Protein AF-A0A948B6D9-F1 (afdb_monomer_lite)

Structure (mmCIF, N/CA/C/O backbone):
data_AF-A0A948B6D9-F1
#
_entry.id   AF-A0A948B6D9-F1
#
loop_
_atom_site.group_PDB
_atom_site.id
_atom_site.type_symbol
_atom_site.label_atom_id
_atom_site.label_alt_id
_atom_site.label_comp_id
_atom_site.label_asym_id
_atom_site.label_entity_id
_atom_site.label_seq_id
_atom_site.pdbx_PDB_ins_code
_atom_site.Cartn_x
_atom_site.Cartn_y
_atom_site.Cartn_z
_atom_site.occupancy
_atom_site.B_iso_or_equiv
_atom_site.auth_seq_id
_atom_site.auth_comp_id
_atom_site.auth_asym_id
_atom_site.auth_atom_id
_atom_site.pdbx_PDB_model_num
ATOM 1 N N . MET A 1 1 ? -9.912 -12.322 3.873 1.00 84.00 1 MET A N 1
ATOM 2 C CA . MET A 1 1 ? -8.995 -11.922 2.784 1.00 84.00 1 MET A CA 1
ATOM 3 C C . MET A 1 1 ? -9.252 -10.453 2.492 1.00 84.00 1 MET A C 1
ATOM 5 O O . MET A 1 1 ? -10.411 -10.111 2.301 1.00 84.00 1 MET A O 1
ATOM 9 N N . TYR A 1 2 ? -8.223 -9.604 2.533 1.00 95.44 2 TYR A N 1
ATOM 10 C CA . TYR A 1 2 ? -8.320 -8.172 2.220 1.00 95.44 2 TYR A CA 1
ATOM 11 C C . TYR A 1 2 ? -7.680 -7.917 0.852 1.00 95.44 2 TYR A C 1
ATOM 13 O O . TYR A 1 2 ? -6.649 -8.516 0.548 1.00 95.44 2 TYR A O 1
ATOM 21 N N . VAL A 1 3 ? -8.297 -7.077 0.021 1.00 97.19 3 VAL A N 1
ATOM 22 C CA . VAL A 1 3 ? -7.825 -6.776 -1.337 1.00 97.19 3 VAL A CA 1
ATOM 23 C C . VAL A 1 3 ? -7.854 -5.270 -1.540 1.00 97.19 3 VAL A C 1
ATOM 25 O O . VAL A 1 3 ? -8.896 -4.646 -1.356 1.00 97.19 3 VAL A O 1
ATOM 28 N N . GLN A 1 4 ? -6.727 -4.705 -1.970 1.00 97.56 4 GLN A N 1
ATOM 29 C CA . GLN A 1 4 ? -6.623 -3.304 -2.364 1.00 97.56 4 GLN A CA 1
ATOM 30 C C . GLN A 1 4 ? -6.129 -3.204 -3.804 1.00 97.56 4 GLN A C 1
ATOM 32 O O . GLN A 1 4 ? -5.222 -3.925 -4.219 1.00 97.56 4 GLN A O 1
ATOM 37 N N . THR A 1 5 ? -6.756 -2.317 -4.576 1.00 97.75 5 THR A N 1
ATOM 38 C CA . THR A 1 5 ? -6.382 -2.065 -5.969 1.00 97.75 5 THR A CA 1
ATOM 39 C C . THR A 1 5 ? -5.473 -0.851 -6.040 1.00 97.75 5 THR A C 1
ATOM 41 O O . THR A 1 5 ? -5.838 0.224 -5.570 1.00 97.75 5 THR A O 1
ATOM 44 N N . PHE A 1 6 ? -4.323 -1.009 -6.691 1.00 97.38 6 PHE A N 1
ATOM 45 C CA . PHE A 1 6 ? -3.380 0.074 -6.943 1.00 97.38 6 PHE A CA 1
ATOM 46 C C . PHE A 1 6 ? -3.353 0.429 -8.424 1.00 97.38 6 PHE A C 1
ATOM 48 O O . PHE A 1 6 ? -3.349 -0.445 -9.292 1.00 97.38 6 PHE A O 1
ATOM 55 N N . ARG A 1 7 ? -3.285 1.729 -8.723 1.00 97.50 7 ARG A N 1
ATOM 56 C CA . ARG A 1 7 ? -2.982 2.211 -10.072 1.00 97.50 7 ARG A CA 1
ATOM 57 C C . ARG A 1 7 ? -1.488 2.477 -10.184 1.00 97.50 7 ARG A C 1
ATOM 59 O O . ARG A 1 7 ? -1.022 3.495 -9.684 1.00 97.50 7 ARG A O 1
ATOM 66 N N . VAL A 1 8 ? -0.782 1.604 -10.896 1.00 96.81 8 VAL A N 1
ATOM 67 C CA . VAL A 1 8 ? 0.650 1.763 -11.189 1.00 96.81 8 VAL A CA 1
ATOM 68 C C . VAL A 1 8 ? 0.880 3.017 -12.039 1.00 96.81 8 VAL A C 1
ATOM 70 O O . VAL A 1 8 ? 0.182 3.256 -13.032 1.00 96.81 8 VAL A O 1
ATOM 73 N N . ARG A 1 9 ? 1.845 3.840 -11.630 1.00 96.56 9 ARG A N 1
ATOM 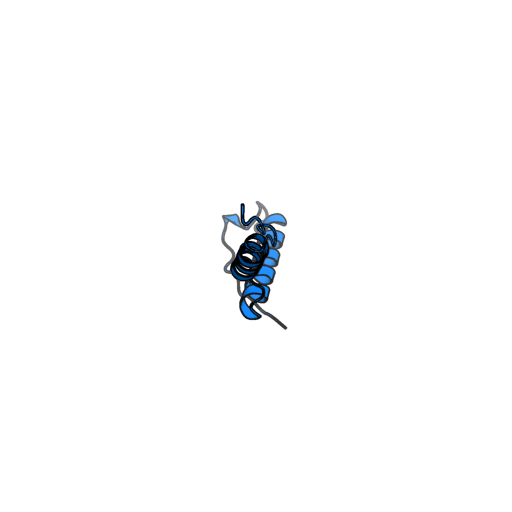74 C CA . ARG A 1 9 ? 2.305 5.045 -12.327 1.00 96.56 9 ARG A CA 1
ATOM 75 C C . ARG A 1 9 ? 3.741 4.855 -12.813 1.00 96.56 9 ARG A C 1
ATOM 77 O O . ARG A 1 9 ? 4.467 4.008 -12.316 1.00 96.56 9 ARG A O 1
ATOM 84 N N . MET A 1 10 ? 4.177 5.698 -13.750 1.00 96.94 10 MET A N 1
ATOM 85 C CA . MET A 1 10 ? 5.543 5.645 -14.299 1.00 96.94 10 MET A CA 1
ATOM 86 C C . MET A 1 10 ? 6.636 5.810 -13.224 1.00 96.94 10 MET A C 1
ATOM 88 O O . MET A 1 10 ? 7.714 5.254 -13.364 1.00 96.94 10 MET A O 1
ATOM 92 N N . HIS A 1 11 ? 6.366 6.534 -12.133 1.00 96.50 11 HIS A N 1
ATOM 93 C CA . HIS A 1 11 ? 7.317 6.666 -11.021 1.00 96.50 11 HIS A CA 1
ATOM 94 C C . HIS A 1 11 ? 7.378 5.434 -10.107 1.00 96.50 11 HIS A C 1
ATOM 96 O O . HIS A 1 11 ? 8.269 5.351 -9.270 1.00 96.50 11 HIS A O 1
ATOM 102 N N . ASP A 1 12 ? 6.435 4.496 -10.232 1.00 97.88 12 ASP A N 1
ATOM 103 C CA . ASP A 1 12 ? 6.475 3.239 -9.484 1.00 97.88 12 ASP A CA 1
ATOM 104 C C . ASP A 1 12 ? 7.380 2.205 -10.168 1.00 97.88 12 ASP A C 1
ATOM 106 O O . ASP A 1 12 ? 7.685 1.177 -9.561 1.00 97.88 12 ASP A O 1
ATOM 110 N N . THR A 1 13 ? 7.781 2.452 -11.420 1.00 97.81 13 THR A N 1
ATOM 111 C CA . THR A 1 13 ? 8.519 1.510 -12.266 1.00 97.81 13 THR A CA 1
ATOM 112 C C . THR A 1 13 ? 9.990 1.881 -12.421 1.00 97.81 13 THR A C 1
ATOM 114 O O . THR A 1 13 ? 10.352 3.053 -12.349 1.00 97.81 13 THR A O 1
ATOM 117 N N . ASP A 1 14 ? 10.836 0.885 -12.671 1.00 96.25 14 ASP A N 1
ATOM 118 C CA . ASP A 1 14 ? 12.242 1.084 -13.022 1.00 96.25 14 ASP A CA 1
ATOM 119 C C . ASP A 1 14 ? 12.448 1.298 -14.536 1.00 96.25 14 ASP A C 1
ATOM 121 O O . ASP A 1 14 ? 11.498 1.390 -15.318 1.00 96.25 14 ASP A O 1
ATOM 125 N N . ALA A 1 15 ? 13.711 1.376 -14.969 1.00 96.12 15 ALA A N 1
ATOM 126 C CA . ALA A 1 15 ? 14.065 1.569 -16.375 1.00 96.12 15 ALA A CA 1
ATOM 127 C C . ALA A 1 15 ? 13.674 0.391 -17.292 1.00 96.12 15 ALA A C 1
ATOM 129 O O . ALA A 1 15 ? 13.620 0.569 -18.507 1.00 96.12 15 ALA A O 1
ATOM 130 N N . ALA A 1 16 ? 13.390 -0.794 -16.741 1.00 96.88 16 ALA A N 1
ATOM 131 C CA . ALA A 1 16 ? 12.875 -1.937 -17.491 1.00 96.88 16 ALA A CA 1
ATOM 132 C C . ALA A 1 16 ? 11.340 -1.908 -17.623 1.00 96.88 16 ALA A C 1
ATOM 134 O O . ALA A 1 16 ? 10.763 -2.771 -18.285 1.00 96.88 16 ALA A O 1
ATOM 135 N N . GLY A 1 17 ? 10.669 -0.920 -17.017 1.00 96.25 17 GLY A N 1
ATOM 136 C CA . GLY A 1 17 ? 9.216 -0.768 -17.066 1.00 96.25 17 GLY A CA 1
ATOM 137 C C . GLY A 1 17 ? 8.465 -1.741 -16.157 1.00 96.25 17 GLY A C 1
ATOM 138 O O . GLY A 1 17 ? 7.254 -1.903 -16.302 1.00 96.25 17 GLY A O 1
ATOM 139 N N . ILE A 1 18 ? 9.161 -2.385 -15.218 1.00 97.25 18 ILE A N 1
ATOM 140 C CA . ILE A 1 18 ? 8.553 -3.228 -14.185 1.00 97.25 18 ILE A CA 1
ATOM 141 C C . ILE A 1 18 ? 8.449 -2.449 -12.878 1.00 97.25 18 ILE A C 1
ATOM 143 O O . ILE A 1 18 ? 9.161 -1.469 -12.673 1.00 97.25 18 ILE A O 1
ATOM 147 N N . ILE A 1 19 ? 7.549 -2.863 -11.985 1.00 97.81 19 ILE A N 1
ATOM 148 C CA . ILE A 1 19 ? 7.394 -2.200 -10.686 1.00 97.81 19 ILE A CA 1
ATOM 149 C C . ILE A 1 19 ? 8.707 -2.325 -9.913 1.00 97.81 19 ILE A C 1
ATOM 151 O O . ILE A 1 19 ? 9.181 -3.431 -9.653 1.00 97.81 19 ILE A O 1
ATOM 155 N N . PHE A 1 20 ? 9.267 -1.184 -9.523 1.00 98.00 20 PHE A N 1
ATOM 156 C CA . PHE A 1 20 ? 10.474 -1.139 -8.721 1.00 98.00 20 PHE A CA 1
ATOM 157 C C . PHE A 1 20 ? 10.197 -1.734 -7.336 1.00 98.00 20 PHE A C 1
ATOM 159 O O . PHE A 1 20 ? 9.153 -1.478 -6.731 1.00 98.00 20 PHE A O 1
ATOM 166 N N . PHE A 1 21 ? 11.124 -2.537 -6.814 1.00 96.25 21 PHE A N 1
ATOM 167 C CA . PHE A 1 21 ? 10.860 -3.363 -5.631 1.00 96.25 21 PHE A CA 1
ATOM 168 C C . PHE A 1 21 ? 10.444 -2.546 -4.394 1.00 96.25 21 PHE A C 1
ATOM 170 O O . PHE A 1 21 ? 9.592 -2.983 -3.623 1.00 96.25 21 PHE A O 1
ATOM 177 N N . THR A 1 22 ? 10.975 -1.332 -4.208 1.00 97.75 22 THR A N 1
ATOM 178 C CA . THR A 1 22 ? 10.572 -0.477 -3.078 1.00 97.75 22 THR A CA 1
ATOM 179 C C . THR A 1 22 ? 9.132 0.021 -3.210 1.00 97.75 22 THR A C 1
ATOM 181 O O . THR A 1 22 ? 8.434 0.134 -2.203 1.00 97.75 22 THR A O 1
ATOM 184 N N . SER A 1 23 ? 8.646 0.246 -4.434 1.00 98.00 23 SER A N 1
ATOM 185 C CA . SER A 1 23 ? 7.244 0.584 -4.700 1.00 98.00 23 SER A CA 1
ATOM 186 C C . SER A 1 23 ? 6.318 -0.557 -4.280 1.00 98.00 23 SER A C 1
ATOM 188 O O . SER A 1 23 ? 5.254 -0.303 -3.722 1.00 98.00 23 SER A O 1
ATOM 190 N N . GLN A 1 24 ? 6.740 -1.814 -4.462 1.00 97.25 24 GLN A N 1
ATOM 191 C CA . GLN A 1 24 ? 5.977 -2.978 -3.995 1.00 97.25 24 GLN A CA 1
ATOM 192 C C . GLN A 1 24 ? 5.886 -3.016 -2.465 1.00 97.25 24 GLN A C 1
ATOM 194 O O . GLN A 1 24 ? 4.807 -3.258 -1.929 1.00 97.25 24 GLN A O 1
ATOM 199 N N . LEU A 1 25 ? 6.987 -2.726 -1.758 1.00 98.12 25 LEU A N 1
ATOM 200 C CA . LEU A 1 25 ? 6.993 -2.654 -0.291 1.00 98.12 25 LEU A CA 1
ATOM 201 C C . LEU A 1 25 ? 6.051 -1.561 0.221 1.00 98.12 25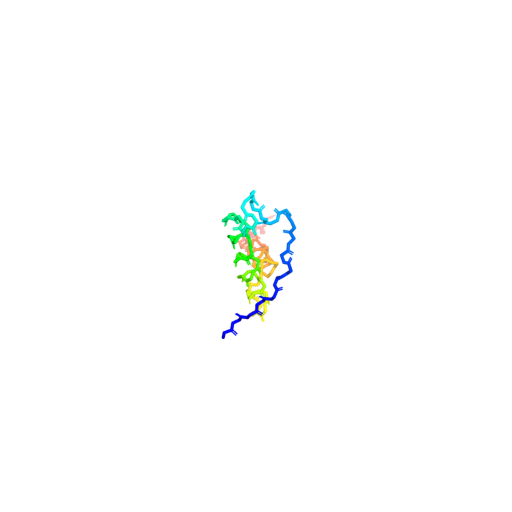 LEU A C 1
ATOM 203 O O . LEU A 1 25 ? 5.282 -1.797 1.150 1.00 98.12 25 LEU A O 1
ATOM 207 N N . ARG A 1 26 ? 6.064 -0.389 -0.424 1.00 98.12 26 ARG A N 1
ATOM 208 C CA . ARG A 1 26 ? 5.145 0.711 -0.113 1.00 98.12 26 ARG A CA 1
ATOM 209 C C . ARG A 1 26 ? 3.683 0.296 -0.298 1.00 98.12 26 ARG A C 1
ATOM 211 O O . ARG A 1 26 ? 2.893 0.485 0.618 1.00 98.12 26 ARG A O 1
ATOM 218 N N . MET A 1 27 ? 3.329 -0.293 -1.445 1.00 98.00 27 MET A N 1
ATOM 219 C CA . MET A 1 27 ? 1.958 -0.752 -1.723 1.00 98.00 27 MET A CA 1
ATOM 220 C C . MET A 1 27 ? 1.503 -1.834 -0.733 1.00 98.00 27 MET A C 1
ATOM 222 O O . MET A 1 27 ? 0.372 -1.804 -0.258 1.00 98.00 27 MET A O 1
ATOM 226 N N . ALA A 1 28 ? 2.385 -2.774 -0.379 1.00 97.81 28 ALA A N 1
ATOM 227 C CA . ALA A 1 28 ? 2.082 -3.799 0.616 1.00 97.81 28 ALA A CA 1
ATOM 228 C C . ALA A 1 28 ? 1.824 -3.193 2.006 1.00 97.81 28 ALA A C 1
ATOM 230 O O . ALA A 1 28 ? 0.886 -3.603 2.688 1.00 97.81 28 ALA A O 1
ATOM 231 N N . HIS A 1 29 ? 2.626 -2.201 2.407 1.00 97.88 29 HIS A N 1
ATOM 232 C CA . HIS A 1 29 ? 2.445 -1.501 3.677 1.00 97.88 29 HIS A CA 1
ATOM 233 C C . HIS A 1 29 ? 1.142 -0.695 3.704 1.00 97.88 29 HIS A C 1
ATOM 235 O O . HIS A 1 29 ? 0.385 -0.794 4.662 1.00 97.88 29 HIS A O 1
ATOM 241 N N . GLU A 1 30 ? 0.827 0.022 2.625 1.00 97.75 30 GLU A N 1
ATOM 242 C CA . GLU A 1 30 ? -0.423 0.780 2.483 1.00 97.75 30 GLU 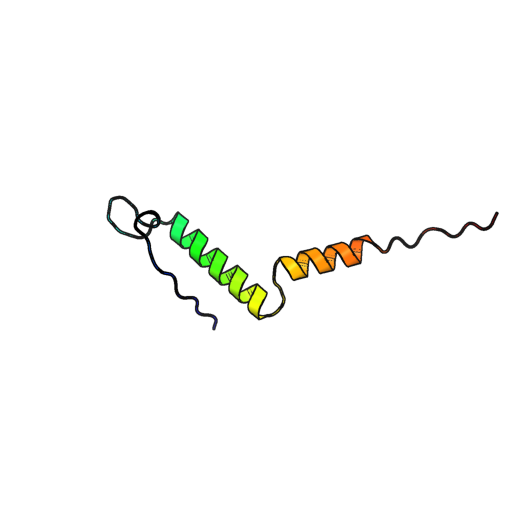A CA 1
ATOM 243 C C . GLU A 1 30 ? -1.662 -0.134 2.551 1.00 97.75 30 GLU A C 1
ATOM 245 O O . GLU A 1 30 ? -2.646 0.195 3.216 1.00 97.75 30 GLU A O 1
ATOM 250 N N . ALA A 1 31 ? -1.594 -1.329 1.952 1.00 98.06 31 ALA A N 1
ATOM 251 C CA . ALA A 1 31 ? -2.651 -2.336 2.061 1.00 98.06 31 ALA A CA 1
ATOM 252 C C . ALA A 1 31 ? -2.791 -2.914 3.462 1.00 98.06 31 ALA A C 1
ATOM 254 O O . ALA A 1 31 ? -3.909 -3.175 3.912 1.00 98.06 31 ALA A O 1
ATOM 255 N N . PHE A 1 32 ? -1.677 -3.091 4.164 1.00 97.50 32 PHE A N 1
ATOM 256 C CA . PHE A 1 32 ? -1.695 -3.522 5.551 1.00 97.50 32 PHE A CA 1
ATOM 257 C C . PHE A 1 32 ? -2.301 -2.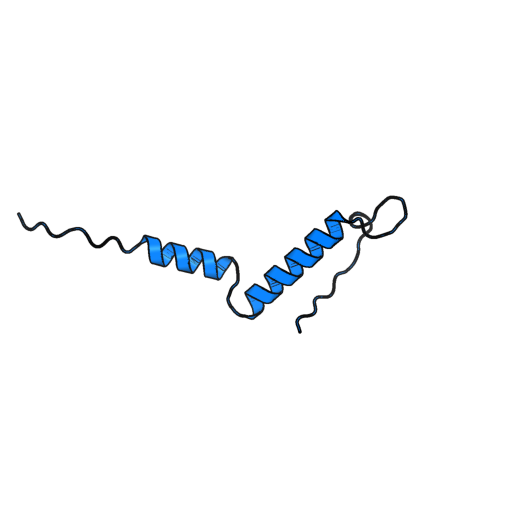454 6.470 1.00 97.50 32 PHE A C 1
ATOM 259 O O . PHE A 1 32 ? -3.187 -2.775 7.257 1.00 97.50 32 PHE A O 1
ATOM 266 N N . GLU A 1 33 ? -1.904 -1.188 6.326 1.00 97.38 33 GLU A N 1
ATOM 267 C CA . GLU A 1 33 ? -2.498 -0.066 7.064 1.00 97.38 33 GLU A CA 1
ATOM 268 C C . GLU A 1 33 ? -4.000 0.052 6.787 1.00 97.38 33 GLU A C 1
ATOM 270 O O . GLU A 1 33 ? -4.797 0.079 7.722 1.00 97.38 33 GLU A O 1
ATOM 275 N N . SER A 1 34 ? -4.406 0.006 5.514 1.00 97.56 34 SER A N 1
ATOM 276 C CA . SER A 1 34 ? -5.821 0.077 5.122 1.00 97.56 34 SER A CA 1
ATOM 277 C C . SER A 1 34 ? -6.636 -1.097 5.685 1.00 97.56 34 SER A C 1
ATOM 279 O O . SER A 1 34 ? -7.808 -0.948 6.043 1.00 97.56 34 SER A O 1
ATOM 281 N N . PHE A 1 35 ? -6.025 -2.280 5.800 1.00 97.88 35 PHE A N 1
ATOM 282 C CA . PHE A 1 35 ? -6.630 -3.419 6.482 1.00 97.88 35 PHE A CA 1
ATOM 283 C C . PHE A 1 35 ? -6.781 -3.171 7.988 1.00 97.88 35 PHE A C 1
ATOM 285 O O . PHE A 1 35 ? -7.866 -3.409 8.523 1.00 97.88 35 PHE A O 1
ATOM 292 N N . LEU A 1 36 ? -5.743 -2.678 8.670 1.00 97.25 36 LEU A N 1
ATOM 293 C CA . LEU A 1 36 ? -5.811 -2.359 10.099 1.00 97.25 36 LEU A CA 1
ATOM 294 C C . LEU A 1 36 ? -6.882 -1.304 10.390 1.00 97.25 36 LEU A C 1
ATOM 296 O O . LEU A 1 36 ? -7.677 -1.485 11.314 1.00 97.25 36 LEU A O 1
ATOM 300 N N . ASP A 1 37 ? -6.959 -0.261 9.564 1.00 96.75 37 ASP A N 1
ATOM 301 C CA . ASP A 1 37 ? -8.017 0.746 9.626 1.00 96.75 37 ASP A CA 1
ATOM 302 C C . ASP A 1 37 ? -9.403 0.096 9.491 1.00 96.75 37 ASP A C 1
ATOM 304 O O . ASP A 1 37 ? -10.302 0.381 10.284 1.00 96.75 37 ASP A O 1
ATOM 308 N N . SER A 1 38 ? -9.568 -0.848 8.555 1.00 96.31 38 SE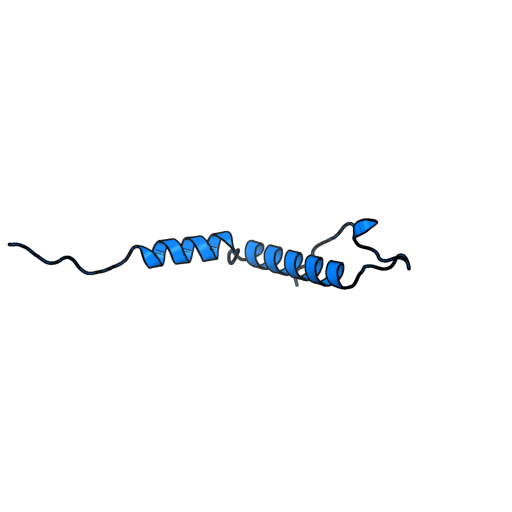R A N 1
ATOM 309 C CA . SER A 1 38 ? -10.852 -1.525 8.314 1.00 96.31 38 SER A CA 1
ATOM 310 C C . SER A 1 38 ? -11.360 -2.372 9.489 1.00 96.31 38 SER A C 1
ATOM 312 O O . SER A 1 38 ? -12.564 -2.600 9.598 1.00 96.31 38 SER A O 1
ATOM 314 N N . VAL A 1 39 ? -10.470 -2.816 10.383 1.00 96.44 39 VAL A N 1
ATOM 315 C CA . VAL A 1 39 ? -10.820 -3.577 11.599 1.00 96.44 39 VAL A CA 1
ATOM 316 C C . VAL A 1 39 ? -10.737 -2.730 12.873 1.00 96.44 39 VAL A C 1
ATOM 318 O O . VAL A 1 39 ? -10.794 -3.264 13.979 1.00 96.44 39 VAL A O 1
ATOM 321 N N . GLY A 1 40 ? -10.602 -1.407 12.735 1.00 95.44 40 GLY A N 1
ATOM 322 C CA . GLY A 1 40 ? -10.552 -0.466 13.854 1.00 95.44 40 GLY A CA 1
ATOM 323 C C . GLY A 1 40 ? -9.214 -0.421 14.596 1.00 95.44 40 GLY A C 1
ATOM 324 O O . GLY A 1 40 ? -9.113 0.256 15.615 1.00 95.44 40 GLY A O 1
ATOM 325 N N . LEU A 1 41 ? -8.176 -1.088 14.091 1.00 95.88 41 LEU A N 1
ATOM 326 C CA . LEU A 1 41 ? -6.819 -1.110 14.656 1.00 95.88 41 LEU A CA 1
ATOM 327 C C . 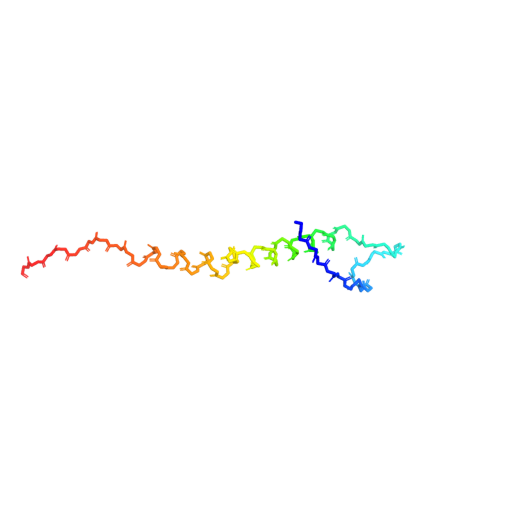LEU A 1 41 ? -5.869 -0.137 13.947 1.00 95.88 41 LEU A C 1
ATOM 329 O O . LEU A 1 41 ? -4.650 -0.295 13.998 1.00 95.88 41 LEU A O 1
ATOM 333 N N . GLY A 1 42 ? -6.439 0.864 13.286 1.00 96.19 42 GLY A N 1
ATOM 334 C CA . GLY A 1 42 ? -5.714 1.904 12.582 1.00 96.19 42 GLY A CA 1
ATOM 335 C C . GLY A 1 42 ? -4.723 2.673 13.444 1.00 96.19 42 GLY A C 1
ATOM 336 O O . GLY A 1 42 ? -4.869 2.768 14.668 1.00 96.19 42 GLY A O 1
ATOM 337 N N . LEU A 1 43 ? -3.739 3.300 12.798 1.00 93.62 43 LEU A N 1
ATOM 338 C CA . LEU A 1 43 ? -2.709 4.075 13.495 1.00 93.62 43 LEU A CA 1
ATOM 339 C C . LEU A 1 43 ? -3.322 5.184 14.365 1.00 93.62 43 LEU A C 1
ATOM 341 O O . LEU A 1 43 ? -2.905 5.376 15.506 1.00 93.62 43 LEU A O 1
ATOM 345 N N . GLY A 1 44 ? -4.359 5.865 13.867 1.00 93.12 44 GLY A N 1
ATOM 346 C CA . GLY A 1 44 ? -5.093 6.872 14.637 1.00 93.12 44 GLY A CA 1
ATOM 347 C C . GLY A 1 44 ? -5.700 6.302 15.921 1.00 93.12 44 GLY A C 1
ATOM 348 O O . GLY A 1 44 ? -5.548 6.895 16.991 1.00 93.12 44 GLY A O 1
ATOM 349 N N . THR A 1 45 ? -6.311 5.115 15.845 1.00 93.69 45 THR A N 1
ATOM 350 C CA . THR A 1 45 ? -6.862 4.420 17.015 1.00 93.69 45 THR A CA 1
ATOM 351 C C . THR A 1 45 ? -5.768 4.052 18.013 1.00 93.69 45 THR A C 1
ATOM 353 O O . THR A 1 45 ? -5.927 4.279 19.212 1.00 93.69 45 THR A O 1
ATOM 356 N N . LEU A 1 46 ? -4.638 3.523 17.538 1.00 92.31 46 LEU A N 1
ATOM 357 C CA . LEU A 1 46 ? -3.514 3.129 18.393 1.00 92.31 46 LEU A CA 1
ATOM 358 C C . LEU A 1 46 ? -2.904 4.328 19.131 1.00 92.31 46 LEU A C 1
ATOM 360 O O . LEU A 1 46 ? -2.631 4.254 20.333 1.00 92.31 46 LEU A O 1
ATOM 364 N N . LEU A 1 47 ? -2.726 5.452 18.435 1.00 93.81 47 LEU A N 1
ATOM 365 C CA . LEU A 1 47 ? -2.208 6.683 19.031 1.00 93.81 47 LEU A CA 1
ATOM 366 C C . LEU A 1 47 ? -3.192 7.277 20.049 1.00 93.81 47 LEU A C 1
ATOM 368 O O . LEU A 1 47 ? -2.776 7.667 21.143 1.00 93.81 47 LEU A O 1
ATOM 372 N N . ALA A 1 48 ? -4.491 7.287 19.738 1.00 92.38 48 ALA A N 1
ATOM 373 C CA . ALA A 1 48 ? -5.530 7.745 20.660 1.00 92.38 48 ALA A CA 1
ATOM 374 C C . ALA A 1 48 ? -5.613 6.867 21.922 1.00 92.38 48 ALA A C 1
ATOM 376 O O . ALA A 1 48 ? -5.674 7.389 23.039 1.00 92.38 48 ALA A O 1
ATOM 377 N N . ALA A 1 49 ? -5.537 5.541 21.767 1.00 89.38 49 ALA A N 1
ATOM 378 C CA . ALA A 1 49 ? -5.512 4.600 22.885 1.00 89.38 49 ALA A CA 1
ATOM 379 C C . ALA A 1 49 ? -4.320 4.863 23.821 1.00 89.38 49 ALA A C 1
ATOM 381 O O . ALA A 1 49 ? -4.469 4.860 25.046 1.00 89.38 49 ALA A O 1
ATOM 382 N N . ARG A 1 50 ? -3.142 5.166 23.260 1.00 82.81 50 ARG A N 1
ATOM 383 C CA . ARG A 1 50 ? -1.965 5.534 24.055 1.00 82.81 50 ARG A CA 1
ATOM 384 C C . ARG A 1 50 ? -2.126 6.877 24.770 1.00 82.81 50 ARG A C 1
ATOM 386 O O . ARG A 1 50 ? -1.733 6.975 25.932 1.00 82.81 50 ARG A O 1
ATOM 393 N N . ALA A 1 51 ? -2.699 7.890 24.124 1.00 82.12 51 ALA A N 1
ATOM 394 C CA . ALA A 1 51 ? -2.935 9.192 24.751 1.00 82.12 51 ALA A CA 1
ATOM 395 C C . ALA A 1 51 ? -3.883 9.084 25.962 1.00 82.12 51 ALA A C 1
ATOM 397 O O . ALA A 1 51 ? -3.617 9.673 27.008 1.00 82.12 51 ALA A O 1
ATOM 398 N N . GLY A 1 52 ? -4.930 8.255 25.864 1.00 70.75 52 GLY A N 1
ATOM 399 C CA . GLY A 1 52 ? -5.823 7.960 26.990 1.00 70.75 52 GLY A CA 1
ATOM 400 C C . GLY A 1 52 ? -5.137 7.212 28.143 1.00 70.75 52 GLY A C 1
ATOM 401 O O . GLY A 1 52 ? -5.446 7.457 29.309 1.00 70.75 52 GLY A O 1
ATOM 402 N N . ALA A 1 53 ? -4.168 6.343 27.841 1.00 62.38 53 ALA A N 1
ATOM 403 C CA . ALA A 1 53 ? -3.395 5.615 28.849 1.00 62.38 53 ALA A CA 1
ATOM 404 C C . ALA A 1 53 ? -2.356 6.494 29.578 1.00 62.38 53 ALA A C 1
ATOM 406 O O . ALA A 1 53 ? -2.082 6.263 30.754 1.00 62.38 53 ALA A O 1
ATOM 407 N N . ALA A 1 54 ? -1.802 7.518 28.920 1.00 63.12 54 ALA A N 1
ATOM 408 C CA . ALA A 1 54 ? -0.809 8.424 29.509 1.00 63.12 54 ALA A CA 1
ATOM 409 C C . ALA A 1 54 ? -1.404 9.460 30.492 1.00 63.12 54 ALA A C 1
ATOM 411 O O . ALA A 1 54 ? -0.661 10.065 31.260 1.00 63.12 54 ALA A O 1
ATOM 412 N N . GLY A 1 55 ? -2.731 9.649 30.498 1.00 58.41 55 GLY A N 1
ATOM 413 C CA . GLY A 1 55 ? -3.437 10.595 31.374 1.00 58.41 55 GLY A CA 1
ATOM 414 C C . GLY A 1 55 ? -3.840 10.059 32.757 1.00 58.41 55 GLY A C 1
ATOM 415 O O . GLY A 1 55 ? -4.405 10.807 33.550 1.00 58.41 55 GLY A O 1
ATOM 416 N N . ARG A 1 56 ? -3.577 8.785 33.083 1.00 54.25 56 ARG A N 1
ATOM 417 C CA . ARG A 1 56 ? -3.838 8.215 34.419 1.00 54.25 56 ARG A CA 1
ATOM 418 C C . ARG A 1 56 ? -2.537 8.057 35.203 1.00 54.25 56 ARG A C 1
ATOM 420 O O . ARG A 1 56 ? -2.002 6.958 35.296 1.00 54.25 56 ARG A O 1
ATOM 427 N N . HIS A 1 57 ? -2.062 9.139 35.814 1.00 53.38 57 HIS A N 1
ATOM 428 C CA . HIS A 1 57 ? -1.184 9.029 36.979 1.00 53.38 57 HIS A CA 1
ATOM 429 C C . HIS A 1 57 ? -2.061 9.057 38.243 1.00 53.38 57 HIS A C 1
ATOM 431 O O . HIS A 1 57 ? -2.661 10.090 38.537 1.00 53.38 57 HIS A O 1
ATOM 437 N N . PRO A 1 58 ? -2.182 7.954 39.003 1.00 57.19 58 PRO A N 1
ATOM 438 C CA . PRO A 1 58 ? -2.773 7.996 40.331 1.00 57.19 58 PRO A CA 1
ATOM 439 C C . PRO A 1 58 ? -1.682 8.483 41.290 1.00 57.19 58 PRO A C 1
ATOM 441 O O . PRO A 1 58 ? -0.705 7.776 41.521 1.00 57.19 58 PRO A O 1
ATOM 444 N N . GLY A 1 59 ? -1.769 9.716 41.776 1.00 60.09 59 GLY A N 1
ATOM 445 C CA . GLY A 1 59 ? -0.749 10.246 42.679 1.00 60.09 59 GLY A CA 1
ATOM 446 C C . GLY A 1 59 ? -0.968 11.711 43.010 1.00 60.09 59 GLY A C 1
ATOM 447 O O . GLY A 1 59 ? -0.406 12.581 42.360 1.00 60.09 59 GLY A O 1
ATOM 448 N N . GLY A 1 60 ? -1.799 11.964 44.017 1.00 52.94 60 GLY A N 1
ATOM 449 C CA . GLY A 1 60 ? -2.069 13.304 44.530 1.00 52.94 60 GLY A CA 1
ATOM 450 C C . GLY A 1 60 ? -2.984 13.279 45.749 1.00 52.94 60 GLY A C 1
ATOM 451 O O . GLY A 1 60 ? -3.940 14.039 45.806 1.00 52.94 60 GLY A O 1
ATOM 452 N N . SER A 1 61 ? -2.741 12.360 46.689 1.00 63.91 61 SER A N 1
ATOM 453 C CA . SER A 1 61 ? -3.235 12.499 48.061 1.00 63.91 61 SER A CA 1
ATOM 454 C C . SER A 1 61 ? -2.302 13.451 48.803 1.00 63.91 61 SER A C 1
ATOM 456 O O . SER A 1 61 ? -1.104 13.178 48.894 1.00 63.91 61 SER A O 1
ATOM 458 N N . GLY A 1 62 ? -2.846 14.537 49.334 1.00 50.00 62 GLY A N 1
ATOM 459 C CA . GLY A 1 62 ? -2.099 15.498 50.132 1.00 50.00 62 GLY A CA 1
ATOM 460 C C . GLY A 1 62 ? -2.990 16.638 50.587 1.00 50.00 62 GLY A C 1
ATOM 461 O O . GLY A 1 62 ? -2.775 17.771 50.177 1.00 50.00 62 GLY A O 1
ATOM 462 N N . ASP A 1 63 ? -3.998 16.307 51.397 1.00 53.03 63 ASP A N 1
ATOM 463 C CA . ASP A 1 63 ? -4.478 17.229 52.426 1.00 53.03 63 ASP A CA 1
ATOM 464 C C . ASP A 1 63 ? -3.281 17.609 53.311 1.00 53.03 63 ASP A C 1
ATOM 466 O O . ASP A 1 63 ? -2.656 16.730 53.914 1.00 53.03 63 ASP A O 1
ATOM 470 N N . ALA A 1 64 ? -2.969 18.902 53.360 1.00 53.91 64 ALA A N 1
ATOM 471 C CA . ALA A 1 64 ? -2.263 19.574 54.449 1.00 53.91 64 ALA A CA 1
ATOM 472 C C . ALA A 1 64 ? -2.556 21.078 54.381 1.00 53.91 64 ALA A C 1
ATOM 474 O O . ALA A 1 64 ? -2.361 21.664 53.291 1.00 53.91 64 ALA A O 1
#

Foldseek 3Di:
DFDDDDDDDPVQADPVRHGDVVSVVVVVVVSVQVVCVVVVNHPVSVVVVVVVVVPDDPDDDDDD

pLDDT: mean 88.03, std 15.74, range [50.0, 98.12]

Secondary structure (DSSP, 8-state):
---------GGGB-TTSSBPHHHHHHHHHHHHHHHHHHTT--HHHHHHHHHHHHT---------

Radius of gyration: 21.11 Å; chains: 1; bounding box: 25×32×72 Å

Sequence (64 aa):
MYVQTFRVRMHDTDAAGIIFFTSQLRMAHEAFESFLDSVGLGLGTLLAARAGAAGRHPGGSGDA